Protein AF-A0A4Y9XZR4-F1 (afdb_monomer_lite)

Radius of gyration: 19.87 Å; chains: 1; bounding box: 45×44×42 Å

pLDDT: mean 84.02, std 15.12, range [40.44, 97.56]

InterPro domains:
  IPR036291 NAD(P)-binding domain superfamily [SSF51735] (29-89)

Structure (mmCIF, N/CA/C/O backbone):
data_AF-A0A4Y9XZR4-F1
#
_entry.id   AF-A0A4Y9XZR4-F1
#
loop_
_atom_site.group_PDB
_atom_site.id
_atom_site.type_symbol
_atom_site.label_atom_id
_atom_site.label_alt_id
_atom_site.label_comp_id
_atom_site.label_asym_id
_atom_site.label_entity_id
_atom_site.label_seq_id
_atom_site.pdbx_PDB_ins_code
_atom_site.Cartn_x
_atom_site.Cartn_y
_atom_site.Cartn_z
_atom_site.occupancy
_atom_site.B_iso_or_equiv
_atom_site.auth_seq_id
_atom_site.auth_comp_id
_atom_site.auth_asym_id
_atom_site.auth_atom_id
_atom_site.pdbx_PDB_model_num
ATOM 1 N N . MET A 1 1 ? 2.475 28.802 3.430 1.00 40.44 1 MET A N 1
ATOM 2 C CA . MET A 1 1 ? 1.263 29.403 2.830 1.00 40.44 1 MET A CA 1
ATOM 3 C C . MET A 1 1 ? 0.336 28.260 2.451 1.00 40.44 1 MET A C 1
ATOM 5 O O . MET A 1 1 ? 0.555 27.641 1.421 1.00 40.44 1 MET A O 1
ATOM 9 N N . GLY A 1 2 ? -0.601 27.902 3.331 1.00 49.62 2 GLY A N 1
ATOM 10 C CA . GL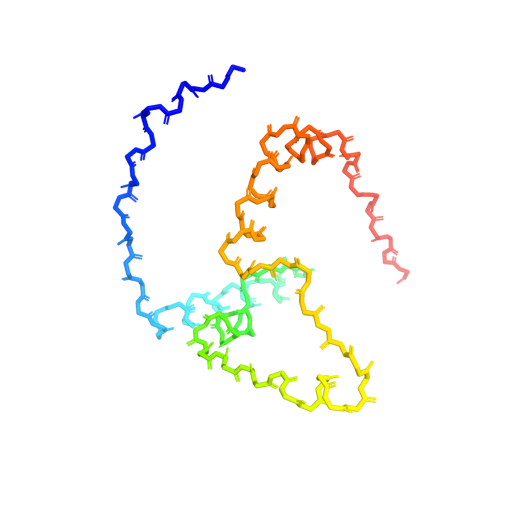Y A 1 2 ? -1.586 26.848 3.070 1.00 49.62 2 GLY A CA 1
ATOM 11 C C . GLY A 1 2 ? -2.830 27.465 2.443 1.00 49.62 2 GLY A C 1
ATOM 12 O O . GLY A 1 2 ? -3.349 28.444 2.975 1.00 49.62 2 GLY A O 1
ATOM 13 N N . ALA A 1 3 ? -3.269 26.940 1.303 1.00 53.41 3 ALA A N 1
ATOM 14 C CA . ALA A 1 3 ? -4.520 27.360 0.686 1.00 53.41 3 ALA A CA 1
ATOM 15 C C . ALA A 1 3 ? -5.714 27.046 1.622 1.00 53.41 3 ALA A C 1
ATOM 17 O O . ALA A 1 3 ? -5.693 26.005 2.290 1.00 53.41 3 ALA A O 1
ATOM 18 N N . PRO A 1 4 ? -6.732 27.924 1.698 1.00 50.34 4 PRO A N 1
ATOM 19 C CA . PRO A 1 4 ? -7.938 27.695 2.490 1.00 50.34 4 PRO A CA 1
ATOM 20 C C . PRO A 1 4 ? -8.674 26.418 2.049 1.00 50.34 4 PRO A C 1
ATOM 22 O O . PRO A 1 4 ? -8.707 26.061 0.874 1.00 50.34 4 PRO A O 1
ATOM 25 N N . LEU A 1 5 ? -9.247 25.710 3.027 1.00 56.72 5 LEU A N 1
ATOM 26 C CA . LEU A 1 5 ? -9.798 24.351 2.908 1.00 56.72 5 LEU A CA 1
ATOM 27 C C . LEU A 1 5 ? -11.006 24.213 1.957 1.00 56.72 5 LEU A C 1
ATOM 29 O O . LEU A 1 5 ? -11.436 23.088 1.710 1.00 56.72 5 LEU A O 1
ATOM 33 N N . GLU A 1 6 ? -11.537 25.312 1.419 1.00 55.09 6 GLU A N 1
ATOM 34 C CA . GLU A 1 6 ? -12.732 25.319 0.561 1.00 55.09 6 GLU A CA 1
ATOM 35 C C . GLU A 1 6 ? -12.443 25.015 -0.923 1.00 55.09 6 GLU A C 1
ATOM 37 O O . GLU A 1 6 ? -13.359 24.661 -1.660 1.00 55.09 6 GLU A O 1
ATOM 42 N N . ASP A 1 7 ? -11.175 25.040 -1.357 1.00 49.16 7 ASP A N 1
ATOM 43 C CA . ASP A 1 7 ? -10.790 24.881 -2.774 1.00 49.16 7 ASP A CA 1
ATOM 44 C C . ASP A 1 7 ? -10.258 23.483 -3.156 1.00 49.16 7 ASP A C 1
ATOM 46 O O . ASP A 1 7 ? -9.705 23.290 -4.245 1.00 49.16 7 ASP A O 1
ATOM 50 N N . PHE A 1 8 ? -10.431 22.458 -2.311 1.00 54.16 8 PHE A N 1
ATOM 51 C CA . PHE A 1 8 ? -10.095 21.069 -2.672 1.00 54.16 8 PHE A CA 1
ATOM 52 C C . PHE A 1 8 ? -11.137 20.475 -3.640 1.00 54.16 8 PHE A C 1
ATOM 54 O O . PHE A 1 8 ? -11.845 19.517 -3.338 1.00 54.16 8 PHE A O 1
ATOM 61 N N . LYS A 1 9 ? -11.219 21.023 -4.855 1.00 60.31 9 LYS A N 1
ATOM 62 C CA . LYS A 1 9 ? -11.898 20.377 -5.980 1.00 60.31 9 LYS A CA 1
ATOM 63 C C . LYS A 1 9 ? -10.999 19.227 -6.444 1.00 60.31 9 LYS A C 1
ATOM 65 O O . LYS A 1 9 ? -9.917 19.511 -6.965 1.00 60.31 9 LYS A O 1
ATOM 70 N N . PRO A 1 10 ? -11.370 17.943 -6.261 1.00 62.84 10 PRO A N 1
ATOM 71 C CA . PRO A 1 10 ? -10.516 16.846 -6.691 1.00 62.84 10 PRO A CA 1
ATOM 72 C C . PRO A 1 10 ? -10.273 16.987 -8.193 1.00 62.84 10 PRO A C 1
ATOM 74 O O . PRO A 1 10 ? -11.196 16.903 -9.008 1.00 62.84 10 PRO A O 1
ATOM 77 N N . ARG A 1 11 ? -9.019 17.268 -8.559 1.00 62.25 11 ARG A N 1
ATOM 78 C CA . ARG A 1 11 ? -8.583 17.320 -9.951 1.00 62.25 11 ARG A CA 1
ATOM 79 C C . ARG A 1 11 ? -8.797 15.915 -10.503 1.00 62.25 11 ARG A C 1
ATOM 81 O O . ARG A 1 11 ? -8.208 14.974 -9.988 1.00 62.25 11 ARG A O 1
ATOM 88 N N . SER A 1 12 ? -9.739 15.800 -11.438 1.00 73.88 12 SER A N 1
ATOM 89 C CA . SER A 1 12 ? -10.167 14.597 -12.170 1.00 73.88 12 SER A CA 1
ATOM 90 C C . SER A 1 12 ? -9.373 13.318 -11.863 1.00 73.88 12 SER A C 1
ATOM 92 O O . SER A 1 12 ? -8.196 13.215 -12.208 1.00 73.88 12 SER A O 1
ATOM 94 N N . ILE A 1 13 ? -10.037 12.316 -11.282 1.00 81.56 13 ILE A N 1
ATOM 95 C CA . ILE A 1 13 ? -9.444 10.994 -11.044 1.00 81.56 13 ILE A CA 1
ATOM 96 C C . ILE A 1 13 ? -9.196 10.313 -12.396 1.00 81.56 13 ILE A C 1
ATOM 98 O O . ILE A 1 13 ? -10.131 9.843 -13.048 1.00 81.56 13 ILE A O 1
ATOM 102 N N . THR A 1 14 ? -7.934 10.240 -12.812 1.00 86.94 14 THR A N 1
ATOM 103 C CA . THR A 1 14 ? -7.535 9.510 -14.020 1.00 86.94 14 THR A CA 1
ATOM 104 C C . THR A 1 14 ? -7.482 8.015 -13.723 1.00 86.94 14 THR A C 1
ATOM 106 O O . THR A 1 14 ? -6.691 7.557 -12.900 1.00 86.94 14 THR A O 1
ATOM 109 N N . LYS A 1 15 ? -8.321 7.230 -14.404 1.00 89.25 15 LYS A N 1
ATOM 110 C CA . LYS A 1 15 ? -8.340 5.768 -14.277 1.00 89.25 15 LYS A CA 1
ATOM 111 C C . LYS A 1 15 ? -7.322 5.159 -15.238 1.00 89.25 15 LYS A C 1
ATOM 113 O O . LYS A 1 15 ? -7.540 5.157 -16.445 1.00 89.25 15 LYS A O 1
ATOM 118 N N . ILE A 1 16 ? -6.225 4.630 -14.702 1.00 90.56 16 ILE A N 1
ATOM 119 C CA . ILE A 1 16 ? -5.215 3.912 -15.487 1.00 90.56 16 ILE A CA 1
ATOM 120 C C . ILE A 1 16 ? -5.541 2.412 -15.430 1.00 90.56 16 ILE A C 1
ATOM 122 O O . ILE A 1 16 ? -5.668 1.860 -14.334 1.00 90.56 16 ILE A O 1
ATOM 126 N N . PRO A 1 17 ? -5.686 1.720 -16.572 1.00 93.56 17 PRO A N 1
ATOM 127 C CA . PRO A 1 17 ? -5.918 0.283 -16.571 1.00 93.56 17 PRO A CA 1
ATOM 128 C C . PRO A 1 17 ? -4.676 -0.471 -16.074 1.00 93.56 17 PRO A C 1
ATOM 130 O O . PRO A 1 17 ? -3.537 -0.127 -16.395 1.00 93.56 17 PRO A O 1
ATOM 133 N N . ARG A 1 18 ? -4.897 -1.553 -15.319 1.00 92.88 18 ARG A N 1
ATOM 134 C CA . ARG A 1 18 ? -3.832 -2.321 -14.649 1.00 92.88 18 ARG A CA 1
ATOM 135 C C . ARG A 1 18 ? -2.719 -2.784 -15.594 1.00 92.88 18 ARG A C 1
ATOM 137 O O . ARG A 1 18 ? -1.558 -2.780 -15.204 1.00 92.88 18 ARG A O 1
ATOM 144 N N . TRP A 1 19 ? -3.054 -3.194 -16.816 1.00 94.25 19 TRP A N 1
ATOM 145 C CA . TRP A 1 19 ? -2.060 -3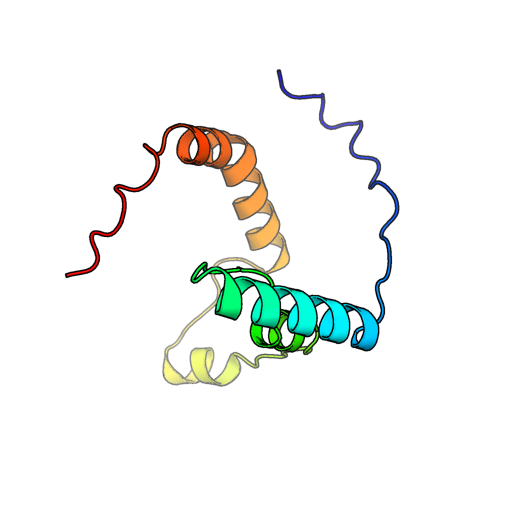.697 -17.766 1.00 94.25 19 TRP A CA 1
ATOM 146 C C . TRP A 1 19 ? -1.090 -2.602 -18.234 1.00 94.25 19 TRP A C 1
ATOM 148 O O . TRP A 1 19 ? 0.109 -2.856 -18.268 1.00 94.25 19 TRP A O 1
ATOM 158 N N . TRP A 1 20 ? -1.573 -1.375 -18.480 1.00 95.75 20 TRP A N 1
ATOM 159 C CA . TRP A 1 20 ? -0.713 -0.224 -18.790 1.00 95.75 20 TRP A CA 1
ATOM 160 C C . TRP A 1 20 ? 0.240 0.071 -17.638 1.00 95.75 20 TRP A C 1
ATOM 162 O O . TRP A 1 20 ? 1.439 0.232 -17.850 1.00 95.75 20 TRP A O 1
ATOM 172 N N . ALA A 1 21 ? -0.283 0.087 -16.411 1.00 93.31 21 ALA A N 1
ATOM 173 C CA . ALA A 1 21 ? 0.532 0.312 -15.227 1.00 93.31 21 ALA A CA 1
ATOM 174 C C . ALA A 1 21 ? 1.634 -0.761 -15.110 1.00 93.31 21 ALA A C 1
ATOM 176 O O . ALA A 1 21 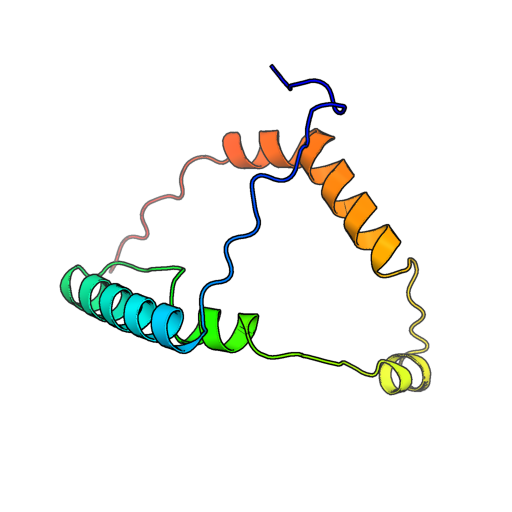? 2.796 -0.435 -14.874 1.00 93.31 21 ALA A O 1
ATOM 177 N N . LEU A 1 22 ? 1.300 -2.036 -15.344 1.00 94.75 22 LEU A N 1
ATOM 178 C CA . LEU A 1 22 ? 2.276 -3.130 -15.339 1.00 94.75 22 LEU A CA 1
ATOM 179 C C . LEU A 1 22 ? 3.356 -2.967 -16.421 1.00 94.75 22 LEU A C 1
ATOM 181 O O . LEU A 1 22 ? 4.523 -3.207 -16.119 1.00 94.75 22 LEU A O 1
ATOM 185 N N . CYS A 1 23 ? 2.999 -2.525 -17.632 1.00 95.31 23 CYS A N 1
ATOM 186 C CA . CYS A 1 23 ? 3.967 -2.216 -18.692 1.00 95.31 23 CYS A CA 1
ATOM 187 C C . CYS A 1 23 ? 4.923 -1.086 -18.278 1.00 95.31 23 CYS A C 1
ATOM 189 O O . CYS A 1 23 ? 6.138 -1.189 -18.464 1.00 95.31 23 CYS A O 1
ATOM 191 N N . MET A 1 24 ? 4.395 -0.028 -17.661 1.00 94.25 24 MET A N 1
ATOM 192 C CA . MET A 1 24 ? 5.223 1.063 -17.147 1.00 94.25 24 MET A CA 1
ATOM 193 C C . MET A 1 24 ? 6.178 0.566 -16.056 1.00 94.25 24 MET A C 1
ATOM 195 O O . MET A 1 24 ? 7.362 0.880 -16.102 1.00 94.25 24 MET A O 1
ATOM 199 N N . ALA A 1 25 ? 5.713 -0.274 -15.125 1.00 93.19 25 ALA A N 1
ATOM 200 C CA . ALA A 1 25 ? 6.584 -0.820 -14.084 1.00 93.19 25 ALA A CA 1
ATOM 201 C C . ALA A 1 25 ? 7.683 -1.721 -14.647 1.00 93.19 25 ALA A C 1
ATOM 203 O O . ALA A 1 25 ? 8.807 -1.669 -14.159 1.00 93.19 25 ALA A O 1
ATOM 204 N N . THR A 1 26 ? 7.402 -2.521 -15.682 1.00 93.44 26 THR A N 1
ATOM 205 C CA . THR A 1 26 ? 8.456 -3.315 -16.333 1.00 93.44 26 THR A CA 1
ATOM 206 C C . THR A 1 26 ? 9.539 -2.439 -16.950 1.00 93.44 26 THR A C 1
ATOM 208 O O . THR A 1 26 ? 10.716 -2.772 -16.834 1.00 93.44 26 THR A O 1
ATOM 211 N N . ALA A 1 27 ? 9.160 -1.314 -17.562 1.00 94.44 27 ALA A N 1
ATOM 212 C CA . ALA A 1 27 ? 10.118 -0.376 -18.133 1.00 94.44 27 ALA A CA 1
ATOM 213 C C . ALA A 1 27 ? 10.960 0.296 -17.038 1.00 94.44 27 ALA A C 1
ATOM 215 O O . ALA A 1 27 ? 12.184 0.335 -17.148 1.00 94.44 27 ALA A O 1
ATOM 216 N N . THR A 1 28 ? 10.325 0.754 -15.953 1.00 92.69 28 THR A N 1
ATOM 217 C CA . THR A 1 28 ? 11.026 1.384 -14.826 1.00 92.69 28 THR A CA 1
ATOM 218 C C . THR A 1 28 ? 11.985 0.415 -14.136 1.00 92.69 28 THR A C 1
ATOM 220 O O . THR A 1 28 ? 13.121 0.777 -13.852 1.00 92.69 28 THR A O 1
ATOM 223 N N . GLU A 1 29 ? 11.575 -0.833 -13.901 1.00 92.62 29 GLU A N 1
ATOM 224 C CA . GLU A 1 29 ? 12.450 -1.850 -13.306 1.00 92.62 29 GLU A CA 1
ATOM 225 C C . GLU A 1 29 ? 13.638 -2.199 -14.208 1.00 92.62 29 GLU A C 1
ATOM 227 O O . GLU A 1 29 ? 14.764 -2.303 -13.718 1.00 92.62 29 GLU A O 1
ATOM 232 N N . ALA A 1 30 ? 13.415 -2.354 -15.517 1.00 92.00 30 ALA A N 1
ATOM 233 C CA . ALA A 1 30 ? 14.494 -2.590 -16.474 1.00 92.00 30 ALA A CA 1
ATOM 234 C C . ALA A 1 30 ? 15.486 -1.419 -16.480 1.00 92.00 30 ALA A C 1
ATOM 236 O O . ALA A 1 30 ? 16.695 -1.636 -16.416 1.00 92.00 30 ALA A O 1
ATOM 237 N N . TRP A 1 31 ? 14.982 -0.182 -16.463 1.00 91.69 31 TRP A N 1
ATOM 238 C CA . TRP A 1 31 ? 15.812 1.017 -16.386 1.00 91.69 31 TRP A CA 1
ATOM 239 C C . TRP A 1 31 ? 16.635 1.063 -15.096 1.00 91.69 31 TRP A C 1
ATOM 241 O O . TRP A 1 31 ? 17.853 1.206 -15.142 1.00 91.69 31 TRP A O 1
ATOM 251 N N . CYS A 1 32 ? 16.000 0.853 -13.940 1.00 89.81 32 CYS A N 1
ATOM 252 C CA . CYS A 1 32 ? 16.687 0.819 -12.650 1.00 89.81 32 CYS A CA 1
ATOM 253 C C . CYS A 1 32 ? 17.729 -0.298 -12.564 1.00 89.81 32 CYS A C 1
ATOM 255 O O . CYS A 1 32 ? 18.785 -0.087 -11.974 1.00 89.81 32 CYS A O 1
ATOM 257 N N . THR A 1 33 ? 17.476 -1.445 -13.196 1.00 88.50 33 THR A N 1
ATOM 258 C CA . THR A 1 33 ? 18.445 -2.548 -13.278 1.00 88.50 33 THR A CA 1
ATOM 259 C C . THR A 1 33 ? 19.689 -2.133 -14.065 1.00 88.50 33 THR A C 1
ATOM 261 O O . THR A 1 33 ? 20.801 -2.456 -13.659 1.00 88.50 33 THR A O 1
ATOM 264 N N . VAL A 1 34 ? 19.520 -1.365 -15.148 1.00 92.56 34 VAL A N 1
ATOM 265 C CA . VAL A 1 34 ? 20.635 -0.833 -15.949 1.00 92.56 34 VAL A CA 1
ATOM 266 C C . VAL A 1 34 ? 21.372 0.296 -15.218 1.00 92.56 34 VAL A C 1
ATOM 268 O O . VAL A 1 34 ? 22.597 0.344 -15.246 1.00 92.56 34 VAL A O 1
ATOM 271 N N . THR A 1 35 ? 20.657 1.202 -14.544 1.00 89.94 35 THR A N 1
ATOM 272 C CA . THR A 1 35 ? 21.257 2.352 -13.833 1.00 89.94 35 THR A CA 1
ATOM 273 C C . THR A 1 35 ? 21.778 1.996 -12.429 1.00 89.94 35 THR A C 1
ATOM 275 O O . THR A 1 35 ? 22.473 2.794 -11.808 1.00 89.94 35 THR A O 1
ATOM 278 N N . GLY A 1 36 ? 21.450 0.812 -11.899 1.00 85.31 36 GLY A N 1
ATOM 279 C CA . GLY A 1 36 ? 21.796 0.392 -10.535 1.00 85.31 36 GLY A CA 1
ATOM 280 C C . GLY A 1 36 ? 21.028 1.129 -9.426 1.00 85.31 36 GLY A C 1
ATOM 281 O O . GLY A 1 36 ? 21.470 1.128 -8.277 1.00 85.31 36 GLY A O 1
ATOM 282 N N . GLY A 1 37 ? 19.909 1.775 -9.766 1.00 84.25 37 GLY A N 1
ATOM 283 C CA . GLY A 1 37 ? 19.065 2.532 -8.837 1.00 84.25 37 GLY A CA 1
ATOM 284 C C . GLY A 1 37 ? 17.924 1.705 -8.239 1.00 84.25 37 GLY A C 1
ATOM 285 O O . GLY A 1 37 ? 17.633 0.598 -8.687 1.00 84.25 37 GLY A O 1
ATOM 286 N N . THR A 1 38 ? 17.236 2.266 -7.244 1.00 83.69 38 THR A N 1
ATOM 287 C CA . THR A 1 38 ? 15.991 1.716 -6.687 1.00 83.69 38 THR A CA 1
ATOM 288 C C . THR A 1 38 ? 14.788 2.526 -7.169 1.00 83.69 38 THR A C 1
ATOM 290 O O . THR A 1 38 ? 14.894 3.722 -7.432 1.00 83.69 38 THR A O 1
ATOM 293 N N . THR A 1 39 ? 13.632 1.873 -7.305 1.00 85.12 39 THR A N 1
ATOM 294 C CA . THR A 1 39 ? 12.364 2.535 -7.637 1.00 85.12 39 THR A CA 1
ATOM 295 C C . THR A 1 39 ? 11.259 2.054 -6.715 1.00 85.12 39 THR A C 1
ATOM 297 O O . THR A 1 39 ? 11.196 0.877 -6.364 1.00 85.12 39 THR A O 1
ATOM 300 N N . GLU A 1 40 ? 10.366 2.962 -6.344 1.00 86.12 40 GLU A N 1
ATOM 301 C CA . GLU A 1 40 ? 9.138 2.636 -5.614 1.00 86.12 40 GLU A CA 1
ATOM 302 C C . GLU A 1 40 ? 8.050 2.099 -6.563 1.00 86.12 40 GLU A C 1
ATOM 304 O O . GLU A 1 40 ? 7.126 1.386 -6.151 1.00 86.12 40 GLU A O 1
ATOM 309 N N . PHE A 1 41 ? 8.182 2.388 -7.863 1.00 90.12 41 PHE A N 1
ATOM 310 C CA . PHE A 1 41 ? 7.240 1.981 -8.897 1.00 90.12 41 PHE A CA 1
ATOM 311 C C . PHE A 1 41 ? 7.623 0.623 -9.497 1.00 90.12 41 PHE A C 1
ATOM 313 O O . PHE A 1 41 ? 8.205 0.527 -10.577 1.00 90.12 41 PHE A O 1
ATOM 320 N N . THR A 1 42 ? 7.285 -0.440 -8.769 1.00 93.00 42 THR A N 1
ATOM 321 C CA . THR A 1 42 ? 7.570 -1.831 -9.152 1.00 93.00 42 THR A CA 1
ATOM 322 C C . THR A 1 42 ? 6.305 -2.590 -9.551 1.00 93.00 42 THR A C 1
ATOM 324 O O . THR A 1 42 ? 5.178 -2.238 -9.182 1.00 93.00 42 THR A O 1
ATOM 327 N N . ARG A 1 43 ? 6.476 -3.708 -10.261 1.00 9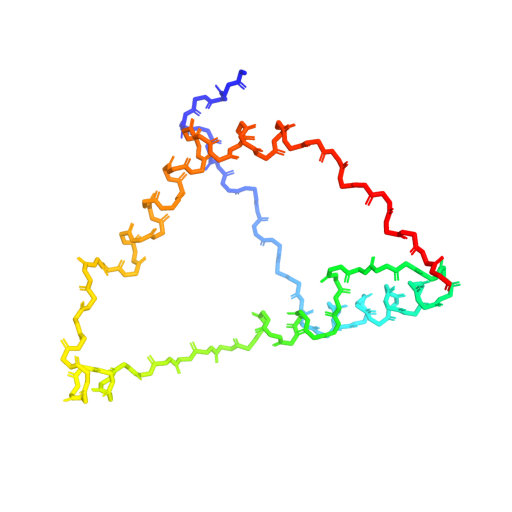2.31 43 ARG A N 1
ATOM 328 C CA . ARG A 1 43 ? 5.414 -4.679 -10.553 1.00 92.31 43 ARG A CA 1
ATOM 329 C C . ARG A 1 43 ? 4.777 -5.199 -9.270 1.00 92.31 43 ARG A C 1
ATOM 331 O O . ARG A 1 43 ? 3.576 -5.470 -9.264 1.00 92.31 43 ARG A O 1
ATOM 338 N N . PHE A 1 44 ? 5.563 -5.348 -8.204 1.00 92.38 44 PHE A N 1
ATOM 339 C CA . PHE A 1 44 ? 5.063 -5.741 -6.890 1.00 92.38 44 PHE A CA 1
ATOM 340 C C . PHE A 1 44 ? 4.113 -4.680 -6.329 1.00 92.38 44 PHE A C 1
ATOM 342 O O . PHE A 1 44 ? 2.969 -5.014 -6.022 1.00 92.38 44 PHE A O 1
ATOM 349 N N . SER A 1 45 ? 4.534 -3.411 -6.306 1.00 92.50 45 SER A N 1
ATOM 350 C CA . SER A 1 45 ? 3.711 -2.289 -5.838 1.00 92.50 45 SER A CA 1
ATOM 351 C C . SER A 1 45 ? 2.374 -2.230 -6.583 1.00 92.50 45 SER A C 1
ATOM 353 O O . SER A 1 45 ? 1.317 -2.168 -5.965 1.00 92.50 45 SER A O 1
ATOM 355 N N . ILE A 1 46 ? 2.386 -2.345 -7.915 1.00 94.19 46 ILE A N 1
ATOM 356 C CA . ILE A 1 46 ? 1.152 -2.308 -8.71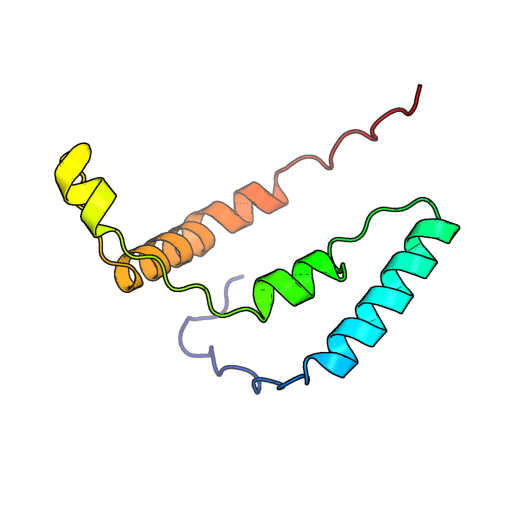8 1.00 94.19 46 ILE A CA 1
ATOM 357 C C . ILE A 1 46 ? 0.248 -3.497 -8.419 1.00 94.19 46 ILE A C 1
ATOM 359 O O . ILE A 1 46 ? -0.966 -3.337 -8.286 1.00 94.19 46 ILE A O 1
ATOM 363 N N . ARG A 1 47 ? 0.813 -4.706 -8.327 1.00 94.56 47 ARG A N 1
ATOM 364 C CA . ARG A 1 47 ? 0.032 -5.905 -8.004 1.00 94.56 47 ARG A CA 1
ATOM 365 C C . ARG A 1 47 ? -0.615 -5.783 -6.634 1.00 94.56 47 ARG A C 1
ATOM 367 O O . ARG A 1 47 ? -1.790 -6.113 -6.520 1.00 94.56 47 ARG A O 1
ATOM 374 N N . TYR A 1 48 ? 0.127 -5.284 -5.654 1.00 93.31 48 TYR A N 1
ATOM 375 C CA . TYR A 1 48 ? -0.365 -5.052 -4.306 1.00 93.31 48 TYR A CA 1
ATOM 376 C C . TYR A 1 48 ? -1.509 -4.028 -4.302 1.00 93.31 48 TYR A C 1
ATOM 378 O O . TYR A 1 48 ? -2.607 -4.347 -3.864 1.00 93.31 48 TYR A O 1
ATOM 386 N N . LEU A 1 49 ? -1.302 -2.853 -4.907 1.00 92.19 49 LEU A N 1
ATOM 387 C CA . LEU A 1 49 ? -2.285 -1.760 -4.934 1.00 92.19 49 LEU A CA 1
ATOM 388 C C . LEU A 1 49 ? -3.572 -2.090 -5.698 1.00 92.19 49 LEU A C 1
ATOM 390 O O . LEU A 1 49 ? -4.640 -1.590 -5.365 1.00 92.19 49 LEU A O 1
ATOM 394 N N . THR A 1 50 ? -3.478 -2.901 -6.752 1.00 92.69 50 THR A N 1
ATOM 395 C CA . THR A 1 50 ? -4.645 -3.265 -7.576 1.00 92.69 50 THR A CA 1
ATOM 396 C C . THR A 1 50 ? -5.392 -4.492 -7.059 1.00 92.69 50 THR A C 1
ATOM 398 O O . THR A 1 50 ? -6.433 -4.838 -7.613 1.00 92.69 50 THR A O 1
ATOM 401 N N . THR A 1 51 ? -4.879 -5.162 -6.025 1.00 92.81 51 THR A N 1
ATOM 402 C CA . THR A 1 51 ? -5.547 -6.315 -5.417 1.00 92.81 51 THR A CA 1
ATOM 403 C C . THR A 1 51 ? -6.482 -5.838 -4.315 1.00 92.81 51 THR A C 1
ATOM 405 O O . THR A 1 51 ? -6.062 -5.150 -3.390 1.00 92.81 51 THR A O 1
ATOM 408 N N . THR A 1 52 ? -7.753 -6.230 -4.381 1.00 92.62 52 THR A N 1
ATOM 409 C CA . THR A 1 52 ? -8.695 -5.979 -3.288 1.00 92.62 52 THR A CA 1
ATOM 410 C C . THR A 1 52 ? -8.399 -6.925 -2.130 1.00 92.62 52 THR A C 1
ATOM 412 O O . THR A 1 52 ? -8.447 -8.143 -2.293 1.00 92.62 52 THR A O 1
ATOM 415 N N . GLN A 1 53 ? -8.099 -6.366 -0.960 1.00 89.94 53 GLN A N 1
ATOM 416 C CA . GLN A 1 53 ? -7.745 -7.131 0.229 1.00 89.94 53 GLN A CA 1
ATOM 417 C C . GLN A 1 53 ? -8.808 -6.939 1.312 1.00 89.94 53 GLN A C 1
ATOM 419 O O . GLN A 1 53 ? -8.858 -5.905 1.974 1.00 89.94 53 GLN A O 1
ATOM 424 N N . TRP A 1 54 ? -9.661 -7.948 1.482 1.00 91.75 54 TRP A N 1
ATOM 425 C CA . TRP A 1 54 ? -10.627 -8.010 2.575 1.00 91.75 54 TRP A CA 1
ATOM 426 C C . TRP A 1 54 ? -10.038 -8.829 3.720 1.00 91.75 54 TRP A C 1
ATOM 428 O O . TRP A 1 54 ? -9.657 -9.983 3.523 1.00 91.75 54 TRP A O 1
ATOM 438 N N . TYR A 1 55 ? -9.976 -8.245 4.915 1.00 88.50 55 TYR A N 1
ATOM 439 C CA . TYR A 1 55 ? -9.446 -8.907 6.105 1.00 88.50 55 TYR A CA 1
ATOM 440 C C . TYR A 1 55 ? -10.543 -9.046 7.158 1.00 88.50 55 TYR A C 1
ATOM 442 O O . TYR A 1 55 ? -11.094 -8.050 7.622 1.00 88.50 55 TYR A O 1
ATOM 450 N N . ASN A 1 56 ? -10.852 -10.286 7.541 1.00 92.31 56 ASN A N 1
ATOM 451 C CA . ASN A 1 56 ? -11.749 -10.564 8.658 1.00 92.31 56 ASN A CA 1
ATOM 452 C C . ASN A 1 56 ? -10.949 -10.539 9.973 1.00 92.31 56 ASN A C 1
ATOM 454 O O . ASN A 1 56 ? -9.959 -11.257 10.126 1.00 92.31 56 ASN A O 1
ATOM 458 N N . ILE A 1 57 ? -11.395 -9.714 10.921 1.00 92.56 57 ILE A N 1
ATOM 459 C CA . ILE A 1 57 ? -10.747 -9.511 12.220 1.00 92.56 57 ILE A CA 1
ATOM 460 C C . ILE A 1 57 ? -11.321 -10.381 13.351 1.00 92.56 57 ILE A C 1
ATOM 462 O O . ILE A 1 57 ? -10.820 -10.316 14.470 1.00 92.56 57 ILE A O 1
ATOM 466 N N . GLU A 1 58 ? -12.329 -11.220 13.101 1.00 94.62 58 GLU A N 1
ATOM 467 C CA . GLU A 1 58 ? -13.016 -12.032 14.122 1.00 94.62 58 GLU A CA 1
ATOM 468 C C . GLU A 1 58 ? -12.057 -12.892 14.946 1.00 94.62 58 GLU A C 1
ATOM 470 O O . GLU A 1 58 ? -12.188 -12.988 16.165 1.00 94.62 58 GLU A O 1
ATOM 475 N N . LYS A 1 59 ? -11.026 -13.462 14.311 1.00 95.25 59 LYS A N 1
ATOM 476 C CA . LYS A 1 59 ? -10.017 -14.253 15.024 1.00 95.25 59 LYS A CA 1
ATOM 477 C C . LYS A 1 59 ? -9.227 -13.413 16.030 1.00 95.25 59 LYS A C 1
ATOM 479 O O . LYS A 1 59 ? -8.945 -13.895 17.123 1.00 95.25 59 LYS A O 1
ATOM 484 N N . ALA A 1 60 ? -8.882 -12.171 15.685 1.00 95.25 60 ALA A N 1
ATOM 485 C CA . ALA A 1 60 ? -8.178 -11.271 16.597 1.00 95.25 60 ALA A CA 1
ATOM 486 C C . ALA A 1 60 ? -9.069 -10.886 17.786 1.00 95.25 60 ALA A C 1
ATOM 488 O O . ALA A 1 60 ? -8.598 -10.886 18.922 1.00 95.25 60 ALA A O 1
ATOM 489 N N . ARG A 1 61 ? -10.365 -10.654 17.545 1.00 95.12 61 ARG A N 1
ATOM 490 C CA . ARG A 1 61 ? -11.339 -10.370 18.609 1.00 95.12 61 ARG A CA 1
ATOM 491 C C . ARG A 1 61 ? -11.479 -11.548 19.573 1.00 95.12 61 ARG A C 1
ATOM 493 O O . ARG A 1 61 ? -11.368 -11.369 20.778 1.00 95.12 61 ARG A O 1
ATOM 500 N N . ASN A 1 62 ? -11.631 -12.762 19.042 1.00 97.06 62 ASN A N 1
ATOM 501 C CA . ASN A 1 62 ? -11.878 -13.956 19.853 1.00 97.06 62 ASN A CA 1
ATOM 502 C C . ASN A 1 62 ? -10.638 -14.440 20.618 1.00 97.06 62 ASN A C 1
ATOM 504 O O . ASN A 1 62 ? -10.748 -14.838 21.771 1.00 97.06 62 ASN A O 1
ATOM 508 N N . VAL A 1 63 ? -9.464 -14.444 19.977 1.00 97.56 63 VAL A N 1
ATOM 509 C CA . VAL A 1 63 ? -8.243 -15.022 20.568 1.00 97.56 63 VAL A CA 1
ATOM 510 C C . VAL A 1 63 ? -7.495 -14.007 21.426 1.00 97.56 63 VAL A C 1
ATOM 512 O O . VAL A 1 63 ? -6.964 -14.366 22.471 1.00 97.56 63 VAL A O 1
ATOM 515 N N . LEU A 1 64 ? -7.427 -12.750 20.981 1.00 96.50 64 LEU A N 1
ATOM 516 C CA . LEU A 1 64 ? -6.637 -11.710 21.646 1.00 96.50 64 LEU A CA 1
ATOM 517 C C . LEU A 1 64 ? -7.498 -10.765 22.494 1.00 96.50 64 LEU A C 1
ATOM 519 O O . LEU A 1 64 ? -6.943 -9.893 23.155 1.00 96.50 64 LEU A O 1
ATOM 523 N N . GLY A 1 65 ? -8.831 -10.884 22.445 1.00 95.31 65 GLY A N 1
ATOM 524 C CA . GLY A 1 65 ? -9.732 -9.894 23.045 1.00 95.31 65 GLY A CA 1
ATOM 525 C C . GLY A 1 65 ? -9.590 -8.509 22.407 1.00 95.31 65 GLY A C 1
ATOM 526 O O . GLY A 1 65 ? -9.884 -7.502 23.046 1.00 95.31 65 GLY A O 1
ATOM 527 N N . TYR A 1 66 ? -9.061 -8.438 21.180 1.00 94.44 66 TYR A N 1
ATOM 528 C CA . TYR A 1 66 ? -8.782 -7.171 20.514 1.00 94.44 66 TYR A CA 1
ATOM 529 C C . TYR A 1 66 ? -10.081 -6.501 20.072 1.00 94.44 66 TYR A C 1
ATOM 531 O O . TYR A 1 66 ? -10.844 -7.102 19.324 1.00 94.44 66 TYR A O 1
ATOM 539 N N . GLU A 1 67 ? -10.276 -5.239 20.449 1.00 93.69 67 GLU A N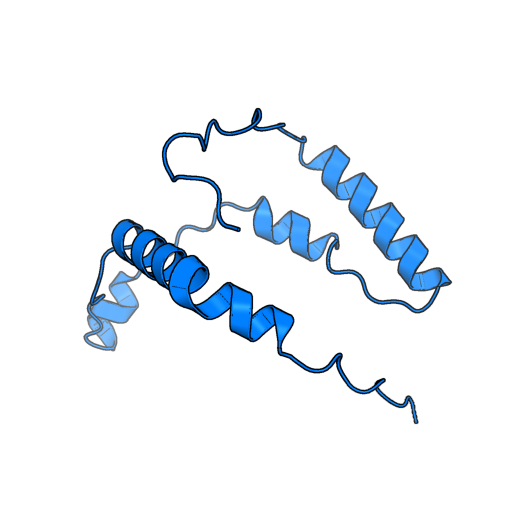 1
ATOM 540 C CA . GLU A 1 67 ? -11.354 -4.397 19.930 1.00 93.69 67 GLU A CA 1
ATOM 541 C C . GLU A 1 67 ? -10.758 -3.113 19.326 1.00 93.69 67 GLU A C 1
ATOM 543 O O . GLU A 1 67 ? -9.930 -2.457 19.977 1.00 93.69 67 GLU A O 1
ATOM 548 N N . PRO A 1 68 ? -11.116 -2.744 18.080 1.00 92.31 68 PRO A N 1
ATOM 549 C CA . PRO A 1 68 ? -10.608 -1.530 17.456 1.00 92.31 68 PRO A CA 1
ATOM 550 C C . PRO A 1 68 ? -11.072 -0.294 18.234 1.00 92.31 68 PRO A C 1
ATOM 552 O O . PRO A 1 68 ? -12.257 -0.112 18.494 1.00 92.31 68 PRO A O 1
ATOM 555 N N . ARG A 1 69 ? -10.122 0.578 18.594 1.00 93.38 69 ARG A N 1
ATOM 556 C CA . ARG A 1 69 ? -10.404 1.807 19.362 1.00 93.38 69 ARG A CA 1
ATOM 557 C C . ARG A 1 69 ? -11.187 2.851 18.568 1.00 93.38 69 ARG A C 1
ATOM 559 O O . ARG A 1 69 ? -11.896 3.648 19.164 1.00 93.38 69 ARG A O 1
ATOM 566 N N . VAL A 1 70 ? -10.990 2.870 17.254 1.00 94.50 70 VAL A N 1
ATOM 567 C CA . VAL A 1 70 ? -11.580 3.825 16.311 1.00 94.50 70 VAL A CA 1
ATOM 568 C C . VAL A 1 70 ? -11.990 3.086 15.045 1.00 94.50 70 VAL A C 1
ATOM 570 O O . VAL A 1 70 ? -11.435 2.029 14.723 1.00 94.50 70 VAL A O 1
ATOM 573 N N . THR A 1 71 ? -12.954 3.640 14.317 1.00 92.38 71 THR A N 1
ATOM 574 C CA . THR A 1 71 ? -13.390 3.076 13.032 1.00 92.38 71 THR A CA 1
ATOM 575 C C . THR A 1 71 ? -12.371 3.360 11.922 1.00 92.38 71 THR A C 1
ATOM 577 O O . THR A 1 71 ? -11.506 4.230 12.053 1.00 92.38 71 THR A O 1
ATOM 580 N N . LEU A 1 72 ? -12.465 2.633 10.801 1.00 89.81 72 LEU A N 1
ATOM 581 C CA . LEU A 1 72 ? -11.575 2.843 9.653 1.00 89.81 72 LEU A CA 1
ATOM 582 C C . LEU A 1 72 ? -11.677 4.278 9.109 1.00 89.81 72 LEU A C 1
ATOM 584 O O . LEU A 1 72 ? -10.656 4.923 8.891 1.00 89.81 72 LEU A O 1
ATOM 588 N N . GLU A 1 73 ? -12.892 4.794 8.941 1.00 92.06 73 GLU A N 1
ATOM 589 C CA . GLU A 1 73 ? -13.132 6.160 8.462 1.00 92.06 73 GLU A CA 1
ATOM 590 C C . GLU A 1 73 ? -12.531 7.210 9.407 1.00 92.06 73 GLU A C 1
ATOM 592 O O . GLU A 1 73 ? -11.763 8.076 8.981 1.00 92.06 73 GLU A O 1
ATOM 597 N N . GLU A 1 74 ? -12.784 7.078 10.709 1.00 93.75 74 GLU A N 1
ATOM 598 C CA . GLU A 1 74 ? -12.227 7.973 11.723 1.00 93.75 74 GLU A CA 1
ATOM 599 C C . GLU A 1 74 ? -10.692 7.958 11.715 1.00 93.75 74 GLU A C 1
ATOM 601 O O . GLU A 1 74 ? -10.056 9.013 11.734 1.00 93.75 74 GLU A O 1
ATOM 606 N N . SER A 1 75 ? -10.080 6.775 11.612 1.00 92.94 75 SER A N 1
ATOM 607 C CA . SER A 1 75 ? -8.622 6.647 11.548 1.00 92.94 75 SER A CA 1
ATOM 608 C C . SER A 1 75 ? -8.008 7.392 10.357 1.00 92.94 75 SER A C 1
ATOM 610 O O . SER A 1 75 ? -6.967 8.036 10.507 1.00 92.94 75 SER A O 1
ATOM 612 N N . VAL A 1 76 ? -8.670 7.379 9.193 1.00 93.81 76 VAL A N 1
ATOM 613 C CA . VAL A 1 76 ? -8.220 8.105 7.996 1.00 93.81 76 VAL A CA 1
ATOM 614 C C . VAL A 1 76 ? -8.291 9.614 8.231 1.00 93.81 76 VAL A C 1
ATOM 616 O O . VAL A 1 76 ? -7.352 10.341 7.884 1.00 93.81 76 VAL A O 1
ATOM 619 N N . HIS A 1 77 ? -9.361 10.095 8.867 1.00 93.75 77 HIS A N 1
ATOM 620 C CA . HIS A 1 77 ? -9.496 11.506 9.226 1.00 93.75 77 HIS A CA 1
ATOM 621 C C . HIS A 1 77 ? -8.424 11.957 10.221 1.00 93.75 77 HIS A C 1
ATOM 623 O O . HIS A 1 77 ? -7.794 12.995 10.005 1.00 93.75 77 HIS A O 1
ATOM 629 N N . LEU A 1 78 ? -8.169 11.168 11.267 1.00 94.12 78 LEU A N 1
ATOM 630 C CA . LEU A 1 78 ? -7.138 11.453 12.266 1.00 94.12 78 LEU A CA 1
ATOM 631 C C . LEU A 1 78 ? -5.737 11.490 11.642 1.00 94.12 78 LEU A C 1
ATOM 633 O O . LEU A 1 78 ? -4.987 12.439 11.878 1.00 94.12 78 LEU A O 1
ATOM 637 N N . ALA A 1 79 ? -5.405 10.512 10.794 1.00 92.88 79 ALA A N 1
ATOM 638 C CA . ALA A 1 79 ? -4.127 10.472 10.086 1.00 92.88 79 ALA A CA 1
ATOM 639 C C . ALA A 1 79 ? -3.945 11.690 9.163 1.00 92.88 79 ALA A C 1
ATOM 641 O O . ALA A 1 79 ? -2.889 12.325 9.160 1.00 92.88 79 ALA A O 1
ATOM 642 N N . THR A 1 80 ? -4.996 12.068 8.428 1.00 93.06 80 THR A N 1
ATOM 643 C CA . THR A 1 80 ? -4.977 13.239 7.536 1.00 93.06 80 THR A CA 1
ATOM 644 C C . THR A 1 80 ? -4.815 14.542 8.316 1.00 93.06 80 THR A C 1
ATOM 646 O O . THR A 1 80 ? -4.068 15.428 7.898 1.00 93.06 80 THR A O 1
ATOM 649 N N . LYS A 1 81 ? -5.505 14.670 9.455 1.00 94.06 81 LYS A N 1
ATOM 650 C CA . LYS A 1 81 ? -5.401 15.836 10.337 1.00 94.06 81 LYS A CA 1
ATOM 651 C C . LYS A 1 81 ? -3.974 15.994 10.864 1.00 94.06 81 LYS A C 1
ATOM 653 O O . LYS A 1 81 ? -3.377 17.051 10.679 1.00 94.06 81 LYS A O 1
ATOM 658 N N . TRP A 1 82 ? -3.400 14.926 11.418 1.00 93.81 82 TRP A N 1
ATOM 659 C CA . TRP A 1 82 ? -2.017 14.923 11.900 1.00 93.81 82 TRP A CA 1
ATOM 660 C C . TRP A 1 82 ? -1.007 15.297 10.800 1.00 93.81 82 TRP A C 1
ATOM 662 O O . TRP A 1 82 ? -0.102 16.102 11.040 1.00 93.81 82 TRP A O 1
ATOM 672 N N . TRP A 1 83 ? -1.177 14.767 9.581 1.00 92.44 83 TRP A N 1
ATOM 673 C CA . TRP A 1 83 ? -0.289 15.068 8.452 1.00 92.44 83 TRP A CA 1
ATOM 674 C C . TRP A 1 83 ? -0.244 16.566 8.134 1.00 92.44 83 TRP A C 1
ATOM 676 O O . TRP A 1 83 ? 0.836 17.134 7.974 1.00 92.44 83 TRP A O 1
ATOM 686 N N . LYS A 1 84 ? -1.417 17.210 8.099 1.00 88.50 84 LYS A N 1
ATOM 687 C CA . LYS A 1 84 ? -1.554 18.648 7.832 1.00 88.50 84 LYS A CA 1
ATOM 688 C C . LYS A 1 84 ? -1.000 19.518 8.962 1.00 88.50 84 LYS A C 1
ATOM 690 O O . LYS A 1 84 ? -0.482 20.598 8.706 1.00 88.50 84 LYS A O 1
ATOM 695 N N . GLU A 1 85 ? -1.123 19.078 10.211 1.00 91.06 85 GLU A N 1
ATOM 696 C CA . GLU A 1 85 ? -0.688 19.862 11.373 1.00 91.06 85 GLU A CA 1
ATOM 697 C C . GLU A 1 85 ? 0.832 19.797 11.589 1.00 91.06 85 GLU A C 1
ATOM 699 O O . GLU A 1 85 ? 1.472 20.815 11.890 1.00 91.06 85 GLU A O 1
ATOM 704 N N . ARG A 1 86 ? 1.411 18.599 11.441 1.00 90.94 86 ARG A N 1
ATOM 705 C CA . ARG A 1 86 ? 2.790 18.301 11.850 1.00 90.94 86 ARG A CA 1
ATOM 706 C C . ARG A 1 86 ? 3.577 17.482 10.827 1.00 90.94 86 ARG A C 1
ATOM 708 O O . ARG A 1 86 ? 4.744 17.796 10.608 1.00 90.94 86 ARG A O 1
ATOM 715 N N . GLY A 1 87 ? 2.960 16.479 10.198 1.00 87.44 87 GLY A N 1
ATOM 716 C CA . GLY A 1 87 ? 3.662 15.515 9.335 1.00 87.44 87 GLY A CA 1
ATOM 717 C C . GLY A 1 87 ? 4.424 16.147 8.164 1.00 87.44 87 GLY A C 1
ATOM 718 O O . GLY A 1 87 ? 5.554 15.747 7.888 1.00 87.44 87 GLY A O 1
ATOM 719 N N . GLU A 1 88 ? 3.860 17.180 7.527 1.00 86.00 88 GLU A N 1
ATOM 720 C CA . GLU A 1 88 ? 4.535 17.917 6.445 1.00 86.00 88 GLU A CA 1
ATOM 721 C C . GLU A 1 88 ? 5.859 18.545 6.908 1.00 86.00 88 GLU A C 1
ATOM 723 O O . GLU A 1 88 ? 6.882 18.418 6.235 1.00 86.00 88 GLU A O 1
ATOM 728 N N . ARG A 1 89 ? 5.863 19.183 8.084 1.00 85.56 89 ARG A N 1
ATOM 729 C CA . ARG A 1 89 ? 7.056 19.848 8.627 1.00 85.56 89 ARG A CA 1
ATOM 730 C C . ARG A 1 89 ? 8.154 18.844 8.949 1.00 85.56 89 ARG A C 1
ATOM 732 O O . ARG A 1 89 ? 9.296 19.050 8.557 1.00 85.56 89 ARG A O 1
ATOM 739 N N . GLU A 1 90 ? 7.792 17.735 9.586 1.00 86.62 90 GLU A N 1
ATOM 740 C CA . GLU A 1 90 ? 8.746 16.676 9.929 1.00 86.62 90 GLU A CA 1
ATOM 741 C C . GLU A 1 90 ? 9.351 15.997 8.699 1.00 86.62 90 GLU A C 1
ATOM 743 O O . GLU A 1 90 ? 10.521 15.619 8.723 1.00 86.62 90 GLU A O 1
ATOM 748 N N . TYR A 1 91 ? 8.580 15.826 7.619 1.00 80.94 91 TYR A N 1
ATOM 749 C CA . TYR A 1 91 ? 9.107 15.282 6.367 1.00 80.94 91 TYR A CA 1
ATOM 750 C C . TYR A 1 91 ? 10.172 16.209 5.774 1.00 80.94 91 TYR A C 1
ATOM 752 O O . TYR A 1 91 ? 11.228 15.739 5.357 1.00 80.94 91 TYR A O 1
ATOM 760 N N . LEU A 1 92 ? 9.891 17.514 5.734 1.00 83.25 92 LEU A N 1
ATOM 761 C CA . LEU A 1 92 ? 10.791 18.514 5.155 1.00 83.25 92 LEU A CA 1
ATOM 762 C C . LEU A 1 92 ? 12.048 18.740 6.005 1.00 83.25 92 LEU A C 1
ATOM 764 O O . LEU A 1 92 ? 13.102 19.052 5.459 1.00 83.25 92 LEU A O 1
ATOM 768 N N . GLU A 1 93 ? 11.946 18.577 7.324 1.00 82.06 93 GLU A N 1
ATOM 769 C CA . GLU A 1 93 ? 13.057 18.765 8.262 1.00 82.06 93 GLU A CA 1
ATOM 770 C C . GLU A 1 93 ? 14.018 17.566 8.309 1.00 82.06 93 GLU A C 1
ATOM 772 O O . GLU A 1 93 ? 15.151 17.707 8.774 1.00 82.06 93 GLU A O 1
ATOM 777 N N . LYS A 1 94 ? 13.625 16.385 7.801 1.00 70.12 94 LYS A N 1
ATOM 778 C CA . LYS A 1 94 ? 14.530 15.229 7.760 1.00 70.12 94 LYS A CA 1
ATOM 779 C C . LYS A 1 94 ? 15.781 15.566 6.937 1.00 70.12 94 LYS A C 1
ATOM 781 O O . LYS A 1 94 ? 15.664 15.799 5.732 1.00 70.12 94 LYS A O 1
ATOM 786 N N . PRO A 1 95 ? 16.989 15.516 7.532 1.00 62.72 95 PRO A N 1
ATOM 787 C CA . PRO A 1 95 ? 18.211 15.630 6.757 1.00 62.72 95 PRO A CA 1
ATOM 788 C C . PRO A 1 95 ? 18.251 14.464 5.765 1.00 62.72 95 PRO A C 1
ATOM 790 O O . PRO A 1 95 ? 18.071 13.305 6.145 1.00 62.72 95 PRO A O 1
ATOM 793 N N . THR A 1 96 ? 18.432 14.785 4.482 1.00 61.78 96 THR A N 1
ATOM 794 C CA . THR A 1 96 ? 18.578 13.823 3.382 1.00 61.78 96 THR A CA 1
ATOM 795 C C . THR A 1 96 ? 19.479 12.669 3.803 1.00 61.78 96 THR A C 1
ATOM 797 O O . THR A 1 96 ? 20.601 12.894 4.258 1.00 61.78 96 THR A O 1
ATOM 800 N N . ALA A 1 97 ? 18.958 11.446 3.675 1.00 60.16 97 ALA A N 1
ATOM 801 C CA . ALA A 1 97 ? 19.617 10.217 4.090 1.00 60.16 97 ALA A CA 1
ATOM 802 C C . ALA A 1 97 ? 21.089 10.193 3.653 1.00 60.16 97 ALA A C 1
ATOM 804 O O . ALA A 1 97 ? 21.413 10.431 2.488 1.00 60.16 97 ALA A O 1
ATOM 805 N N . THR A 1 98 ? 21.976 9.898 4.603 1.00 57.91 98 THR A N 1
ATOM 806 C CA . THR A 1 98 ? 23.396 9.653 4.351 1.00 57.91 98 THR A CA 1
ATOM 807 C C . THR A 1 98 ? 23.530 8.618 3.229 1.00 57.91 98 THR A C 1
ATOM 809 O O . THR A 1 98 ? 22.844 7.592 3.286 1.00 57.91 98 THR A O 1
ATOM 812 N N . PRO A 1 99 ? 24.373 8.844 2.204 1.00 53.53 99 PRO A N 1
ATOM 813 C CA . PRO A 1 99 ? 24.533 7.879 1.127 1.00 53.53 99 PRO A CA 1
ATOM 814 C C . PRO A 1 99 ? 24.973 6.539 1.720 1.00 53.53 99 PRO A C 1
ATOM 816 O O . PRO A 1 99 ? 25.969 6.462 2.442 1.00 53.53 99 PRO A O 1
ATOM 819 N N . PHE A 1 100 ? 24.208 5.483 1.442 1.00 58.91 100 PHE A N 1
ATOM 820 C CA . PHE A 1 100 ? 24.555 4.130 1.855 1.00 58.91 100 PHE A CA 1
ATOM 821 C C . PHE A 1 100 ? 25.848 3.737 1.130 1.00 58.91 100 PHE A C 1
ATOM 823 O O . PHE A 1 100 ? 25.854 3.498 -0.079 1.00 58.91 100 PHE A O 1
ATOM 830 N N . LYS A 1 101 ? 26.969 3.742 1.856 1.00 47.66 101 LYS A N 1
ATOM 831 C CA . LYS A 1 101 ? 28.280 3.364 1.328 1.00 47.66 101 LYS A CA 1
ATOM 832 C C . LYS A 1 101 ? 28.254 1.865 1.024 1.00 47.66 101 LYS A C 1
ATOM 834 O O . LYS A 1 101 ? 28.257 1.053 1.944 1.00 47.66 101 LYS A O 1
ATOM 839 N N . LYS A 1 102 ? 28.197 1.500 -0.261 1.00 52.41 102 LYS A N 1
ATOM 840 C CA . LYS A 1 102 ? 28.465 0.125 -0.706 1.00 52.41 102 LYS A CA 1
ATOM 841 C C . LYS A 1 102 ? 29.906 -0.224 -0.310 1.00 52.41 102 LYS A C 1
ATOM 843 O O . LYS A 1 102 ? 30.818 0.526 -0.658 1.00 52.41 102 LYS A O 1
ATOM 848 N N . ALA A 1 103 ? 30.060 -1.288 0.477 1.00 49.41 103 ALA A N 1
ATOM 849 C CA . ALA A 1 103 ? 31.344 -1.917 0.780 1.00 49.41 103 ALA A CA 1
ATOM 850 C C . ALA A 1 103 ? 31.828 -2.747 -0.414 1.00 49.41 103 ALA A C 1
ATOM 852 O O . ALA A 1 103 ? 30.951 -3.267 -1.147 1.00 49.41 103 ALA A O 1
#

Sequence (103 aa):
MGAPLEDFKPRSITKIPRWWALCMATATEAWCTVTGGTTEFTRFSIRYLTTTQWYNIEKARNVLGYEPRVTLEESVHLATKWWKERGEREYLEKPTATPFKKA

Organism: NCBI:txid205917

Foldseek 3Di:
DDDDPPPPPPDDDDDDDLVVLLVVQVVVVVVCVVVVHDDPSHNVNSVVVPDDDDDDCVCCCVPVVDDDPDDPVVVVVVVVVCCVPPVVVVVVPDDDDDPPDDD

Secondary structure (DSSP, 8-state):
-PPPGGG----------HHHHHHHHHHHHHHHHHHT---S--HHHHHHHHS------HHHHHHH----SS-HHHHHHHHHHHIIIIIHHHHHHS---------